Protein AF-A0A377E466-F1 (afdb_monomer_lite)

Foldseek 3Di:
DPPPLVVQDDPVSSVVVVVVVVVVCVVVVNDDDDDDDDDDVSSVVVVVVVVCVVVVVPD

Organism: Escherichia coli (NCBI:txid562)

Structure (mmCIF, N/CA/C/O backbone):
data_AF-A0A377E466-F1
#
_entry.id   AF-A0A377E466-F1
#
loop_
_atom_site.group_PDB
_atom_site.id
_atom_site.type_symbol
_atom_site.label_atom_id
_atom_site.label_alt_id
_atom_site.label_comp_id
_atom_site.label_asym_id
_atom_site.label_entity_id
_atom_site.label_seq_id
_atom_site.pdbx_PDB_ins_code
_atom_site.Cartn_x
_atom_site.Cartn_y
_atom_site.Cartn_z
_atom_site.occupancy
_atom_site.B_iso_or_equiv
_atom_site.auth_seq_id
_atom_site.auth_comp_id
_atom_site.auth_asym_id
_atom_site.auth_atom_id
_atom_site.pdbx_PDB_model_num
ATOM 1 N N . MET A 1 1 ? -2.688 -18.164 -15.934 1.00 46.78 1 MET A N 1
ATOM 2 C CA . MET A 1 1 ? -3.709 -17.172 -15.538 1.00 46.78 1 MET A CA 1
ATOM 3 C C . MET A 1 1 ? -2.969 -15.872 -15.274 1.00 46.78 1 MET A C 1
ATOM 5 O O . MET A 1 1 ? -1.956 -15.933 -14.595 1.00 46.78 1 MET A O 1
ATOM 9 N N . ALA A 1 2 ? -3.369 -14.764 -15.902 1.00 48.91 2 ALA A N 1
ATOM 10 C CA . ALA A 1 2 ? -2.738 -13.458 -15.700 1.00 48.91 2 ALA A CA 1
ATOM 11 C C . ALA A 1 2 ? -3.194 -12.909 -14.340 1.00 48.91 2 ALA A C 1
ATOM 13 O O . ALA A 1 2 ? -4.343 -12.515 -14.181 1.00 48.91 2 ALA A O 1
ATOM 14 N N . ASP A 1 3 ? -2.318 -12.972 -13.347 1.00 60.38 3 ASP A N 1
ATOM 15 C CA . ASP A 1 3 ? -2.576 -12.736 -11.924 1.00 60.38 3 ASP A CA 1
ATOM 16 C C . ASP A 1 3 ? -2.473 -11.249 -11.520 1.00 60.38 3 ASP A C 1
ATOM 18 O O . ASP A 1 3 ? -2.081 -10.922 -10.404 1.00 60.38 3 ASP A O 1
ATOM 22 N N . GLY A 1 4 ? -2.837 -10.331 -12.424 1.00 62.81 4 GLY A N 1
ATOM 23 C CA . GLY A 1 4 ? -2.857 -8.882 -12.179 1.00 62.81 4 GLY A CA 1
ATOM 24 C C . GLY A 1 4 ? -1.695 -8.124 -12.831 1.00 62.81 4 GLY A C 1
ATOM 25 O O . GLY A 1 4 ? -1.282 -8.462 -13.938 1.00 62.81 4 GLY A O 1
ATOM 26 N N . LEU A 1 5 ? -1.161 -7.102 -12.139 1.00 57.28 5 LEU A N 1
ATOM 27 C CA . LEU A 1 5 ? -0.111 -6.145 -12.571 1.00 57.28 5 LEU A CA 1
ATOM 28 C C . LEU A 1 5 ? 1.120 -6.759 -13.269 1.00 57.28 5 LEU A C 1
ATOM 30 O O . LEU A 1 5 ? 1.901 -6.058 -13.906 1.00 57.28 5 LEU A O 1
ATOM 34 N N . ARG A 1 6 ? 1.319 -8.072 -13.164 1.00 58.22 6 ARG A N 1
ATOM 35 C CA . ARG A 1 6 ? 2.342 -8.825 -13.898 1.00 58.22 6 ARG A CA 1
ATOM 36 C C . ARG A 1 6 ? 2.125 -8.833 -15.412 1.00 58.22 6 ARG A C 1
ATOM 38 O O . ARG A 1 6 ? 3.092 -9.026 -16.140 1.00 58.22 6 ARG A O 1
ATOM 45 N N . SER A 1 7 ? 0.906 -8.578 -15.893 1.00 60.38 7 SER A N 1
ATOM 46 C CA . SE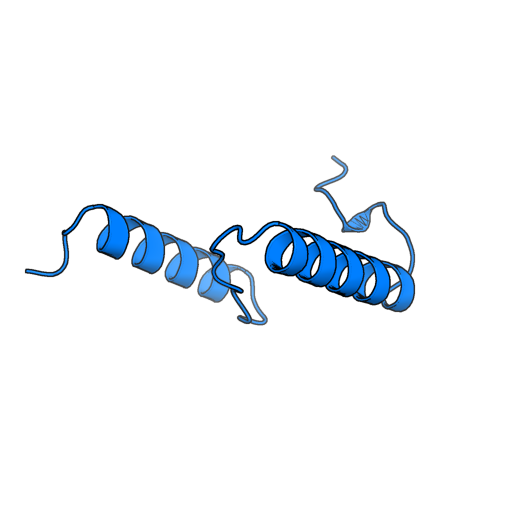R A 1 7 ? 0.630 -8.402 -17.325 1.00 60.38 7 SER A CA 1
ATOM 47 C C . SER A 1 7 ? 0.953 -6.999 -17.851 1.00 60.38 7 SER A C 1
ATOM 49 O O . SER A 1 7 ? 0.938 -6.807 -19.062 1.00 60.38 7 SER A O 1
ATOM 51 N N . LEU A 1 8 ? 1.222 -6.023 -16.972 1.00 57.94 8 LEU A N 1
ATOM 52 C CA . LEU A 1 8 ? 1.382 -4.602 -17.320 1.00 57.94 8 LEU A CA 1
ATOM 53 C C . LEU A 1 8 ? 2.789 -4.215 -17.814 1.00 57.94 8 LEU A C 1
ATOM 55 O O . LEU A 1 8 ? 3.051 -3.039 -18.022 1.00 57.94 8 LEU A O 1
ATOM 59 N N . GLY A 1 9 ? 3.676 -5.183 -18.062 1.00 69.94 9 GLY A N 1
ATOM 60 C CA . GLY A 1 9 ? 4.979 -4.926 -18.685 1.00 69.94 9 GLY A CA 1
ATOM 61 C C . GLY A 1 9 ? 6.160 -4.953 -17.712 1.00 69.94 9 GLY A C 1
ATOM 62 O O . GLY A 1 9 ? 6.225 -5.797 -16.809 1.00 69.94 9 GLY A O 1
ATOM 63 N N . SER A 1 10 ? 7.149 -4.091 -17.952 1.00 81.19 10 SER A N 1
ATOM 64 C CA . SER A 1 10 ? 8.446 -4.087 -17.267 1.00 81.19 10 SER A CA 1
ATOM 65 C C . SER A 1 10 ? 8.332 -3.734 -15.775 1.00 81.19 10 SER A C 1
ATOM 67 O O . SER A 1 10 ? 7.286 -3.321 -15.277 1.00 81.19 10 SER A O 1
ATOM 69 N N . SER A 1 11 ? 9.414 -3.912 -15.009 1.00 83.06 11 SER A N 1
ATOM 70 C CA . SER A 1 11 ? 9.453 -3.471 -13.604 1.00 83.06 11 SER A CA 1
ATOM 71 C C . SER A 1 11 ? 9.273 -1.962 -13.442 1.00 83.06 11 SER A C 1
ATOM 73 O O . SER A 1 11 ? 8.771 -1.536 -12.404 1.00 83.06 11 SER A O 1
ATOM 75 N N . VAL A 1 12 ? 9.657 -1.178 -14.454 1.00 86.62 12 VAL A N 1
ATOM 76 C CA . VAL A 1 12 ? 9.485 0.278 -14.481 1.00 86.62 12 VAL A CA 1
ATOM 77 C C . VAL A 1 12 ? 8.007 0.618 -14.627 1.00 86.62 12 VAL A C 1
ATOM 79 O O . VAL A 1 12 ? 7.467 1.297 -13.758 1.00 86.62 12 VAL A O 1
ATOM 82 N N . ASP A 1 13 ? 7.334 0.033 -15.622 1.00 86.38 13 ASP A N 1
ATOM 83 C CA . ASP A 1 13 ? 5.908 0.279 -15.890 1.00 86.38 13 ASP A CA 1
ATOM 84 C C . ASP A 1 13 ? 5.039 -0.057 -14.669 1.00 86.38 13 ASP A C 1
ATOM 86 O O . ASP A 1 13 ? 4.117 0.673 -14.310 1.00 86.38 13 ASP A O 1
ATOM 90 N N . ARG A 1 14 ? 5.372 -1.145 -13.957 1.00 86.31 14 ARG A N 1
ATOM 91 C CA . ARG A 1 14 ? 4.672 -1.515 -12.717 1.00 86.31 14 ARG A CA 1
ATOM 92 C C . ARG A 1 14 ? 4.842 -0.477 -11.611 1.00 86.31 14 ARG A C 1
ATOM 94 O O . ARG A 1 14 ? 3.892 -0.242 -10.870 1.00 86.31 14 ARG A O 1
ATOM 101 N N . LYS A 1 15 ? 6.030 0.117 -11.478 1.00 88.69 15 LYS A N 1
ATOM 102 C CA . LYS A 1 15 ? 6.303 1.136 -10.457 1.00 88.69 15 LYS A CA 1
ATOM 103 C C . LYS A 1 15 ? 5.590 2.444 -10.785 1.00 88.69 15 LYS A C 1
ATOM 105 O O . LYS A 1 15 ? 4.988 3.034 -9.896 1.00 88.69 15 LYS A O 1
ATOM 110 N N . GLU A 1 16 ? 5.618 2.864 -12.046 1.00 90.88 16 GLU A N 1
ATOM 111 C CA . GLU A 1 16 ? 4.895 4.055 -12.502 1.00 90.88 16 GLU A CA 1
ATOM 112 C C . GLU A 1 16 ? 3.389 3.906 -12.286 1.00 90.88 16 GLU A C 1
ATOM 114 O O . GLU A 1 16 ? 2.760 4.794 -11.715 1.00 90.88 16 GLU A O 1
ATOM 119 N N . PHE A 1 17 ? 2.823 2.747 -12.631 1.00 90.44 17 PHE A N 1
ATOM 120 C CA . PHE A 1 17 ? 1.411 2.472 -12.377 1.00 90.44 17 PHE A CA 1
ATOM 121 C C . PHE A 1 17 ? 1.063 2.496 -10.881 1.00 90.44 17 PHE A C 1
ATOM 123 O O . PHE A 1 17 ? 0.042 3.057 -10.494 1.00 90.44 17 PHE A O 1
ATOM 130 N N . GLN A 1 18 ? 1.896 1.890 -10.029 1.00 91.75 18 GLN A N 1
ATOM 131 C CA . GLN A 1 18 ? 1.676 1.905 -8.579 1.00 91.75 18 GLN A CA 1
ATOM 132 C C . GLN A 1 18 ? 1.725 3.322 -8.004 1.00 91.75 18 GLN A C 1
ATOM 134 O O . GLN A 1 18 ? 0.895 3.649 -7.161 1.00 91.75 18 GLN A O 1
ATOM 139 N N . ASN A 1 19 ? 2.656 4.157 -8.472 1.00 95.06 19 ASN A N 1
ATOM 140 C CA . ASN A 1 19 ? 2.737 5.554 -8.053 1.00 95.06 19 ASN A CA 1
ATOM 141 C C . ASN A 1 19 ? 1.479 6.326 -8.465 1.00 95.06 19 ASN A C 1
ATOM 143 O O . ASN A 1 19 ? 0.872 6.971 -7.619 1.00 95.06 19 ASN A O 1
ATOM 147 N N . LEU A 1 20 ? 1.037 6.176 -9.718 1.00 95.75 20 LEU A N 1
ATOM 148 C CA . LEU A 1 20 ? -0.189 6.809 -10.204 1.00 95.75 20 LEU A CA 1
ATOM 149 C C . LEU A 1 20 ? -1.421 6.377 -9.392 1.00 95.75 20 LEU A C 1
ATOM 151 O O . LEU A 1 20 ? -2.267 7.200 -9.062 1.00 95.75 20 LEU A O 1
ATOM 155 N N . LEU A 1 21 ? -1.529 5.090 -9.045 1.00 95.69 21 LEU A N 1
ATOM 156 C CA . LEU A 1 21 ? -2.628 4.595 -8.214 1.00 95.69 21 LEU A CA 1
ATOM 157 C C . LEU A 1 21 ? -2.628 5.250 -6.827 1.00 95.69 21 LEU A C 1
ATOM 159 O O . LEU A 1 21 ? -3.690 5.634 -6.345 1.00 95.69 21 LEU A O 1
ATOM 163 N N . VAL A 1 22 ? -1.459 5.365 -6.193 1.00 96.69 22 V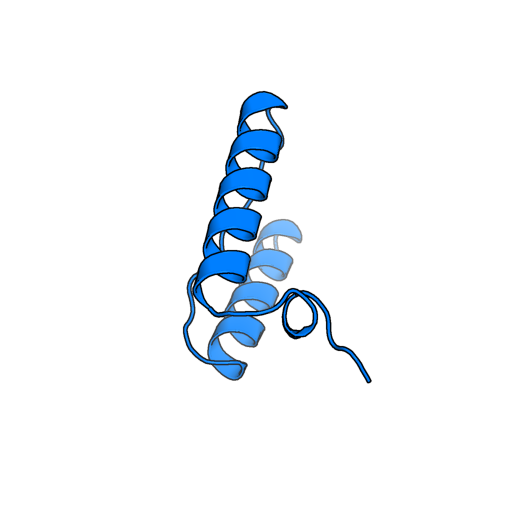AL A N 1
ATOM 164 C CA . VAL A 1 22 ? -1.321 6.023 -4.886 1.00 96.69 22 VAL A CA 1
ATOM 165 C C . VAL A 1 22 ? -1.725 7.493 -4.978 1.00 96.69 22 VAL A C 1
ATOM 167 O O . VAL A 1 22 ? -2.575 7.918 -4.203 1.00 96.69 22 VAL A O 1
ATOM 170 N N . GLU A 1 23 ? -1.206 8.227 -5.967 1.00 97.75 23 GLU A N 1
ATOM 171 C CA . GLU A 1 23 ? -1.569 9.631 -6.211 1.00 97.75 23 GLU A CA 1
ATOM 172 C C . GLU A 1 23 ? -3.091 9.793 -6.352 1.00 97.75 23 GLU A C 1
ATOM 174 O O . GLU A 1 23 ? -3.699 10.617 -5.673 1.00 97.75 23 GLU A O 1
ATOM 179 N N . MET A 1 24 ? -3.741 8.942 -7.154 1.00 97.94 24 MET A N 1
ATOM 180 C CA . MET A 1 24 ? -5.195 8.985 -7.330 1.00 97.94 24 MET A CA 1
ATOM 181 C C . MET A 1 24 ? -5.972 8.687 -6.036 1.00 97.94 24 MET A C 1
ATOM 183 O O . MET A 1 24 ? -7.024 9.289 -5.815 1.00 97.94 24 MET A O 1
ATOM 187 N N . LEU A 1 25 ? -5.509 7.762 -5.187 1.00 98.12 25 LEU A N 1
ATOM 188 C CA . LEU A 1 25 ? -6.159 7.473 -3.900 1.00 98.12 25 LEU A CA 1
ATOM 189 C C . LEU A 1 25 ? -6.045 8.669 -2.946 1.00 98.12 25 LEU A C 1
ATOM 191 O O . LEU A 1 25 ? -7.044 9.061 -2.338 1.00 98.12 25 LEU A O 1
ATOM 195 N N . GLU A 1 26 ? -4.860 9.278 -2.867 1.00 97.44 26 GLU A N 1
ATOM 196 C CA . GLU A 1 26 ? -4.585 10.452 -2.033 1.00 97.44 26 GLU A CA 1
ATOM 197 C C . GLU A 1 26 ? -5.407 11.670 -2.476 1.00 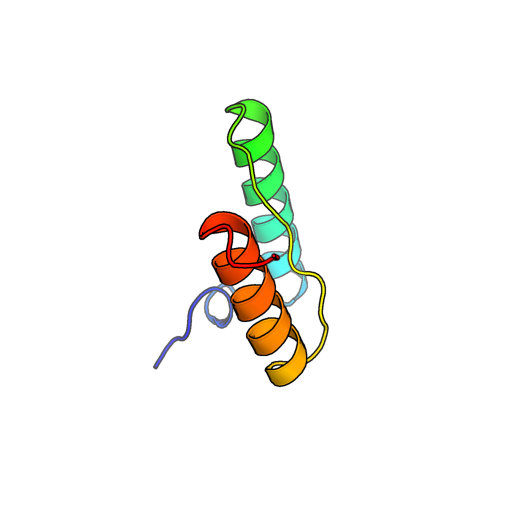97.44 26 GLU A C 1
ATOM 199 O O . GLU A 1 26 ? -6.091 12.282 -1.654 1.00 97.44 26 GLU A O 1
ATOM 204 N N . GLU A 1 27 ? -5.427 11.982 -3.777 1.00 98.25 27 GLU A N 1
ATOM 205 C CA . GLU A 1 27 ? -6.205 13.098 -4.338 1.00 98.25 27 GLU A CA 1
ATOM 206 C C . GLU A 1 27 ? -7.709 12.980 -4.048 1.00 98.25 27 GLU A C 1
ATOM 208 O O . GLU A 1 27 ? -8.407 13.984 -3.888 1.00 98.25 27 GLU A O 1
ATOM 213 N N . ASN A 1 28 ? -8.215 11.749 -3.951 1.00 98.12 28 ASN A N 1
ATOM 214 C CA . ASN A 1 28 ? -9.620 11.470 -3.670 1.00 98.12 28 ASN A CA 1
ATOM 215 C C . ASN A 1 28 ? -9.911 11.253 -2.176 1.00 98.12 28 ASN A C 1
ATOM 217 O O . ASN A 1 28 ? -11.045 10.927 -1.827 1.00 98.12 28 ASN A O 1
ATOM 221 N N . ASN A 1 29 ? -8.932 11.481 -1.292 1.00 97.44 29 ASN A N 1
ATOM 222 C CA . ASN A 1 29 ? -9.037 11.266 0.157 1.00 97.44 29 ASN A CA 1
ATOM 223 C C . ASN A 1 29 ? -9.530 9.852 0.515 1.00 97.44 29 ASN A C 1
ATOM 225 O O . ASN A 1 29 ? -10.317 9.670 1.446 1.00 97.44 29 ASN A O 1
ATOM 229 N N . ILE A 1 30 ? -9.106 8.850 -0.254 1.00 98.00 30 ILE A N 1
ATOM 230 C CA . ILE A 1 30 ? -9.420 7.451 0.015 1.00 98.00 30 ILE A CA 1
ATOM 231 C C . ILE A 1 30 ? -8.334 6.913 0.940 1.00 98.00 30 ILE A C 1
ATOM 233 O O . ILE A 1 30 ? -7.178 6.804 0.543 1.00 98.00 30 ILE A O 1
ATOM 237 N N . GLU A 1 31 ? -8.701 6.566 2.172 1.00 95.94 31 GLU A N 1
ATOM 238 C CA . GLU A 1 31 ? -7.773 5.936 3.111 1.00 95.94 31 GLU A CA 1
ATOM 239 C C . GLU A 1 31 ? -7.354 4.550 2.611 1.00 95.94 31 GLU A C 1
ATOM 241 O O . GLU A 1 31 ? -8.183 3.726 2.214 1.00 95.94 31 GLU A O 1
ATOM 246 N N . PHE A 1 32 ? -6.051 4.280 2.644 1.00 95.81 32 PHE A N 1
ATOM 247 C CA . PHE A 1 32 ? -5.492 2.994 2.253 1.00 95.81 32 PHE A CA 1
ATOM 248 C C . PHE A 1 32 ? -4.285 2.637 3.120 1.00 95.81 32 PHE A C 1
ATOM 250 O O . PHE A 1 32 ? -3.631 3.497 3.709 1.00 95.81 32 PHE A O 1
ATOM 257 N N . VAL A 1 33 ? -3.967 1.344 3.159 1.00 95.25 33 VAL A N 1
ATOM 258 C CA . VAL A 1 33 ? -2.740 0.826 3.767 1.00 95.25 33 VAL A CA 1
ATOM 259 C C . VAL A 1 33 ? -1.886 0.208 2.673 1.00 95.25 33 VAL A C 1
ATOM 261 O O . VAL A 1 33 ? -2.340 -0.662 1.927 1.00 95.25 33 VAL A O 1
ATOM 264 N N . ARG A 1 34 ? -0.628 0.642 2.585 1.00 94.75 34 ARG A N 1
ATOM 265 C CA . ARG A 1 34 ? 0.362 0.024 1.708 1.00 94.75 34 ARG A CA 1
ATOM 266 C C . ARG A 1 34 ? 1.031 -1.142 2.431 1.00 94.75 34 ARG A C 1
ATOM 268 O O . ARG A 1 34 ? 1.624 -0.958 3.487 1.00 94.75 34 ARG A O 1
ATOM 275 N N . VAL A 1 35 ? 0.953 -2.335 1.847 1.00 94.81 35 VAL A N 1
ATOM 276 C CA . VAL A 1 35 ? 1.702 -3.511 2.313 1.00 94.81 35 VAL A CA 1
ATOM 277 C C . VAL A 1 35 ? 3.030 -3.567 1.561 1.00 94.81 35 VAL A C 1
ATOM 279 O O . VAL A 1 35 ? 3.030 -3.676 0.334 1.00 94.81 35 VAL A O 1
ATOM 282 N N . GLU A 1 36 ? 4.145 -3.476 2.285 1.00 93.50 36 GLU A N 1
ATOM 283 C CA . GLU A 1 36 ? 5.497 -3.361 1.709 1.00 93.50 36 GLU A CA 1
ATOM 284 C C . GLU A 1 36 ? 6.323 -4.653 1.802 1.00 93.50 36 GLU A C 1
ATOM 286 O O . GLU A 1 36 ? 7.484 -4.657 1.410 1.00 93.50 36 GLU A O 1
ATOM 291 N N . GLU A 1 37 ? 5.730 -5.760 2.263 1.00 93.88 37 GLU A N 1
ATOM 292 C CA . GLU A 1 37 ? 6.469 -7.012 2.440 1.00 93.88 37 GLU A CA 1
ATOM 293 C C . GLU A 1 37 ? 6.939 -7.633 1.110 1.00 93.88 37 GLU A C 1
ATOM 295 O O . GLU A 1 37 ? 6.199 -7.714 0.115 1.00 93.88 37 GLU A O 1
ATOM 300 N N . ASP A 1 38 ? 8.183 -8.114 1.106 1.00 89.19 38 ASP A N 1
ATOM 301 C CA . ASP A 1 38 ? 8.897 -8.540 -0.101 1.00 89.19 38 ASP A CA 1
ATOM 302 C C . ASP A 1 38 ? 8.461 -9.924 -0.612 1.00 89.19 38 ASP A C 1
ATOM 304 O O . ASP A 1 38 ? 8.369 -10.154 -1.827 1.00 89.19 38 ASP A O 1
ATOM 308 N N . ASP A 1 39 ? 8.120 -10.853 0.284 1.00 93.69 39 ASP A N 1
ATOM 309 C CA . ASP A 1 39 ? 7.709 -12.215 -0.066 1.00 93.69 39 ASP A CA 1
ATOM 310 C C . ASP A 1 39 ? 6.194 -12.437 0.063 1.00 93.69 39 ASP A C 1
ATOM 312 O O . ASP A 1 39 ? 5.430 -11.592 0.521 1.00 93.69 39 ASP A O 1
ATOM 316 N N . TYR A 1 40 ? 5.715 -13.550 -0.486 1.00 91.94 40 TYR A N 1
ATOM 317 C CA . TYR A 1 40 ? 4.278 -13.811 -0.532 1.00 91.94 40 TYR A CA 1
ATOM 318 C C . TYR A 1 40 ? 3.698 -14.174 0.836 1.00 91.94 40 TYR A C 1
ATOM 320 O O . TYR A 1 40 ? 2.598 -13.719 1.151 1.00 91.94 40 TYR A O 1
ATOM 328 N N . ASP A 1 41 ? 4.422 -14.957 1.633 1.00 95.44 41 ASP A N 1
ATOM 329 C CA . ASP A 1 41 ? 3.922 -15.462 2.908 1.00 95.44 41 ASP A CA 1
ATOM 330 C C . ASP A 1 41 ? 3.842 -14.322 3.929 1.00 95.44 41 ASP A C 1
ATOM 332 O O . ASP A 1 41 ? 2.827 -14.177 4.612 1.00 95.44 41 ASP A O 1
ATOM 336 N N . SER A 1 42 ? 4.847 -13.444 3.968 1.00 95.62 42 SER A N 1
ATOM 337 C CA . SER A 1 42 ? 4.816 -12.230 4.794 1.00 95.62 42 SER A CA 1
ATOM 338 C C . SER A 1 42 ? 3.691 -11.275 4.389 1.00 95.62 42 SER A C 1
ATOM 340 O O . SER A 1 42 ? 2.935 -10.829 5.253 1.00 95.62 42 SER A O 1
ATOM 342 N N . ARG A 1 43 ? 3.478 -11.030 3.085 1.00 96.44 43 ARG A N 1
ATOM 343 C CA . ARG A 1 43 ? 2.318 -10.247 2.610 1.00 96.44 43 ARG A CA 1
ATOM 344 C C . ARG A 1 43 ? 0.991 -10.865 3.031 1.00 96.44 43 ARG A C 1
ATOM 346 O O . ARG A 1 43 ? 0.080 -10.141 3.425 1.00 96.44 43 ARG A O 1
ATOM 353 N N . PHE A 1 44 ? 0.864 -12.188 2.935 1.00 95.75 44 PHE A N 1
ATOM 354 C CA . PHE A 1 44 ? -0.344 -12.891 3.350 1.00 95.75 44 PHE A CA 1
ATOM 355 C C . PHE A 1 44 ? -0.614 -12.688 4.844 1.00 95.75 44 PHE A C 1
ATOM 357 O O . PHE A 1 44 ? -1.716 -12.280 5.211 1.00 95.75 44 PHE A O 1
ATOM 364 N N . LEU A 1 45 ? 0.394 -12.905 5.694 1.00 96.88 45 LEU A N 1
ATOM 365 C CA . LEU A 1 45 ? 0.275 -12.705 7.138 1.00 96.88 45 LEU A CA 1
ATOM 366 C C . LEU A 1 45 ? -0.067 -11.252 7.480 1.00 96.88 45 LEU A C 1
ATOM 368 O O . LEU A 1 45 ? -0.988 -11.022 8.264 1.00 96.88 45 LEU A O 1
ATOM 372 N N . ARG A 1 46 ? 0.574 -10.278 6.822 1.00 96.75 46 ARG A N 1
ATOM 373 C CA . ARG A 1 46 ? 0.277 -8.858 7.035 1.00 96.75 46 ARG A CA 1
ATOM 374 C C . ARG A 1 46 ? -1.167 -8.505 6.675 1.00 96.75 46 ARG A C 1
ATOM 376 O O . ARG A 1 46 ? -1.828 -7.780 7.413 1.00 96.75 46 ARG A O 1
ATOM 383 N N . CYS A 1 47 ? -1.691 -9.042 5.574 1.00 96.56 47 CYS A N 1
ATOM 384 C CA . CYS A 1 47 ? -3.095 -8.856 5.208 1.00 96.56 47 CYS A CA 1
ATOM 385 C C . CYS A 1 47 ? -4.054 -9.490 6.227 1.00 96.56 47 CYS A C 1
ATOM 387 O O . CYS A 1 47 ? -5.092 -8.903 6.525 1.00 96.56 47 CYS A O 1
ATOM 389 N N . VAL A 1 48 ? -3.722 -10.662 6.780 1.00 96.00 48 VAL A N 1
ATOM 390 C CA . VAL A 1 48 ? -4.528 -11.294 7.839 1.00 96.00 48 VAL A CA 1
ATOM 391 C C . VAL A 1 48 ? -4.571 -10.411 9.085 1.00 96.00 48 VAL A C 1
ATOM 393 O O . VAL A 1 48 ? -5.648 -10.202 9.635 1.00 96.00 48 VAL A O 1
ATOM 396 N N . GLU A 1 49 ? -3.434 -9.866 9.515 1.00 95.81 49 GLU A N 1
ATOM 397 C CA . GLU A 1 49 ? -3.368 -8.952 10.662 1.00 95.81 49 GLU A CA 1
ATOM 398 C C . GLU A 1 49 ? -4.240 -7.710 10.466 1.00 95.81 49 GLU A C 1
ATOM 400 O O . GLU A 1 49 ? -5.043 -7.394 11.340 1.00 95.81 49 GLU A O 1
ATOM 405 N N . LEU A 1 50 ? -4.152 -7.068 9.296 1.00 95.56 50 LEU A N 1
ATOM 406 C CA . LEU A 1 50 ? -4.972 -5.899 8.961 1.00 95.56 50 LEU A CA 1
ATOM 407 C C . LEU A 1 50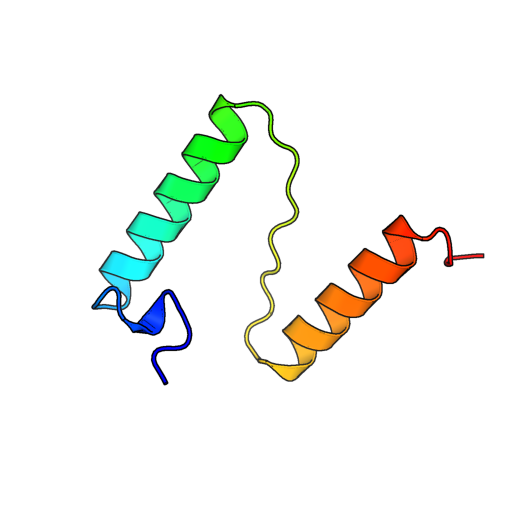 ? -6.474 -6.204 9.036 1.00 95.56 50 LEU A C 1
ATOM 409 O O . LEU A 1 50 ? -7.245 -5.418 9.580 1.00 95.56 50 LEU A O 1
ATOM 413 N N . VAL A 1 51 ? -6.906 -7.364 8.533 1.00 95.06 51 VAL A N 1
ATOM 414 C CA . VAL A 1 51 ? -8.319 -7.771 8.613 1.00 95.06 51 VAL A CA 1
ATOM 415 C C . VAL A 1 51 ? -8.746 -7.997 10.065 1.00 95.06 51 VAL A C 1
ATOM 417 O O . VAL A 1 51 ? -9.825 -7.557 10.456 1.00 95.06 51 VAL A O 1
ATOM 420 N N . ARG A 1 52 ? -7.901 -8.633 10.885 1.00 95.06 52 ARG A N 1
ATOM 421 C CA . ARG A 1 52 ? -8.184 -8.850 12.315 1.00 95.06 52 ARG A CA 1
ATOM 422 C C . ARG A 1 52 ? -8.310 -7.539 13.088 1.00 95.06 52 ARG A C 1
ATOM 424 O O . ARG A 1 52 ? -9.211 -7.402 13.913 1.00 95.06 52 ARG A O 1
ATOM 431 N N . GLU A 1 53 ? -7.443 -6.571 12.794 1.00 93.94 53 GLU A N 1
ATOM 432 C CA . GLU A 1 53 ? -7.509 -5.209 13.341 1.00 93.94 53 GLU A CA 1
ATOM 433 C C . GLU A 1 53 ? -8.847 -4.544 13.007 1.00 93.94 53 GLU A C 1
ATOM 435 O O . GLU A 1 53 ? -9.528 -4.041 13.900 1.00 93.94 53 GLU A O 1
ATOM 440 N N . MET A 1 54 ? -9.280 -4.622 11.745 1.00 91.38 54 MET A N 1
ATOM 441 C CA . MET A 1 54 ? -10.569 -4.075 11.303 1.00 91.38 54 MET A CA 1
ATOM 442 C C . MET A 1 54 ? -11.775 -4.763 11.956 1.00 91.38 54 MET A C 1
ATOM 444 O O . MET A 1 54 ? -12.823 -4.141 12.126 1.00 91.38 54 MET A O 1
ATOM 448 N N . MET A 1 55 ? -11.642 -6.039 12.320 1.00 93.62 55 MET A N 1
ATOM 449 C CA . MET A 1 55 ? -12.682 -6.803 13.012 1.00 93.62 55 MET A CA 1
ATOM 450 C C . MET A 1 55 ? -12.697 -6.574 14.533 1.00 93.62 55 MET A C 1
ATOM 452 O O . MET A 1 55 ? -13.609 -7.056 15.204 1.00 93.62 55 MET A O 1
ATOM 456 N N . GLY A 1 56 ? -11.729 -5.831 15.082 1.00 89.81 56 GLY A N 1
ATOM 457 C CA . GLY A 1 56 ? -11.621 -5.583 16.521 1.00 89.81 56 GLY A CA 1
ATOM 458 C C . GLY A 1 56 ? -11.165 -6.806 17.322 1.00 89.81 56 GLY A C 1
ATOM 459 O O . GLY A 1 56 ? -11.426 -6.882 18.518 1.00 89.81 56 GLY A O 1
ATOM 460 N N . GLU A 1 57 ? -10.491 -7.767 16.682 1.00 84.56 57 GLU A N 1
ATOM 461 C CA . GLU A 1 57 ? -10.015 -9.004 17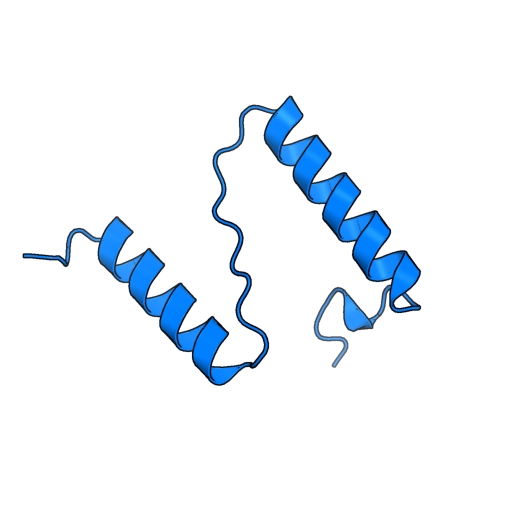.322 1.00 84.56 57 GLU A CA 1
ATOM 462 C C . GLU A 1 57 ? -8.723 -8.808 18.141 1.00 84.56 57 GLU A C 1
ATOM 464 O O . GLU A 1 57 ? -8.212 -9.756 18.734 1.00 84.56 57 GLU A O 1
ATOM 469 N N . GLN A 1 58 ? -8.187 -7.584 18.200 1.00 62.06 58 GLN A N 1
ATOM 470 C CA . GLN A 1 58 ? -7.124 -7.217 19.135 1.00 62.06 58 GLN A CA 1
ATOM 471 C C . GLN A 1 58 ? -7.740 -6.849 20.494 1.00 62.06 58 GLN A C 1
ATOM 473 O O . GLN A 1 58 ? -7.990 -5.679 20.788 1.00 62.06 58 GLN A O 1
ATOM 478 N N . GLY A 1 59 ? -7.998 -7.878 21.304 1.00 53.97 59 GLY A N 1
ATOM 479 C CA . GLY A 1 59 ? -8.446 -7.801 22.697 1.00 53.97 59 GLY A CA 1
ATOM 480 C C . GLY A 1 59 ? -7.901 -8.960 23.516 1.00 53.97 59 GLY A C 1
ATOM 481 O O . GLY A 1 59 ? -8.004 -10.110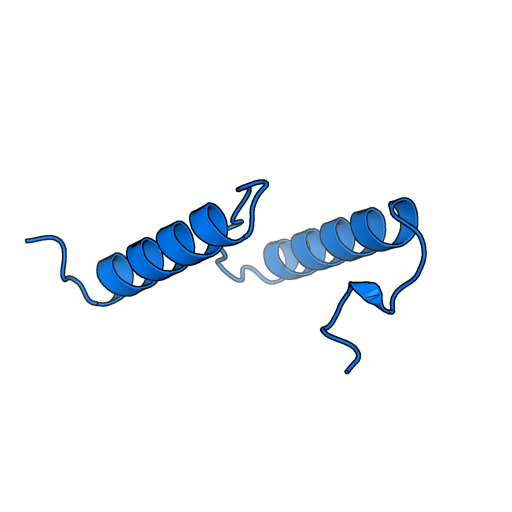 23.035 1.00 53.97 59 GLY A O 1
#

InterPro domains:
  IPR027417 P-loop containing nucleoside triphosphate hydrolase [G3DSA:3.40.50.300] (1-46)
  IPR052735 Bacterial NAD biosynthesis/regulator protein [PTHR37512] (2-58)

Secondary structure (DSSP, 8-state):
---SGGGS-SHHHHHHHHHHHHHHHHHTT--------SSHHHHHHHHHHHHHHHTT---

Sequence (59 aa):
MADGLRSLGSSVDRKEFQNLLVEMLEENNIEFVRVEEDDYDSRFLRCVELVREMMGEQG

pLDDT: mean 87.0, std 14.6, range [46.78, 98.25]

Radius of gyration: 14.34 Å; chains: 1; bounding box: 22×30×41 Å